Protein AF-A0A453HJF3-F1 (afdb_monomer_lite)

Radius of gyration: 16.99 Å; chains: 1; bounding box: 33×31×62 Å

Organis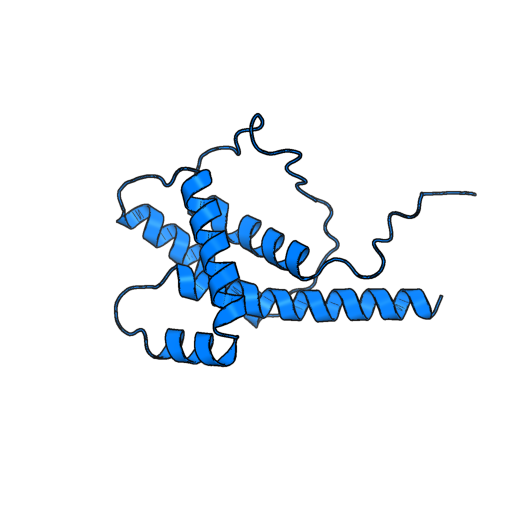m: Aegilops tauschii subsp. strangulata (NCBI:txid200361)

InterPro domains:
  IPR027417 P-loop containing nucleoside triphosphate hydrolase [G3DSA:3.40.50.300] (1-146)

Structure (mmCIF, N/CA/C/O backbone):
data_AF-A0A453HJF3-F1
#
_entry.id   AF-A0A453HJF3-F1
#
loop_
_atom_site.group_PDB
_atom_site.id
_atom_site.type_symbol
_atom_site.label_atom_id
_atom_site.label_alt_id
_atom_site.label_comp_id
_atom_site.label_asym_id
_atom_site.label_entity_id
_atom_site.label_seq_id
_atom_site.pdbx_PDB_ins_code
_atom_site.Cartn_x
_atom_site.Cartn_y
_atom_site.Cartn_z
_atom_site.occupancy
_atom_site.B_iso_or_equiv
_atom_site.auth_seq_id
_atom_site.auth_comp_id
_atom_site.auth_asym_id
_atom_site.auth_atom_id
_atom_site.pdbx_PDB_model_num
ATOM 1 N N . MET A 1 1 ? -4.638 3.582 -41.610 1.00 38.16 1 MET A N 1
ATOM 2 C CA . MET A 1 1 ? -5.407 3.414 -40.361 1.00 38.16 1 MET A CA 1
ATOM 3 C C . MET A 1 1 ? -4.679 4.177 -39.266 1.00 38.16 1 MET A C 1
ATOM 5 O O . MET A 1 1 ? -3.725 3.654 -38.715 1.00 38.16 1 MET A O 1
ATOM 9 N N . ALA A 1 2 ? -5.058 5.434 -39.032 1.00 49.56 2 ALA A N 1
ATOM 10 C CA . ALA A 1 2 ? -4.591 6.213 -37.886 1.00 49.56 2 ALA A CA 1
ATOM 11 C C . ALA A 1 2 ? -5.590 5.949 -36.754 1.00 49.56 2 ALA A C 1
ATOM 13 O O . ALA A 1 2 ? -6.660 6.551 -36.706 1.00 49.56 2 ALA A O 1
ATOM 14 N N . GLY A 1 3 ? -5.319 4.907 -35.971 1.00 40.31 3 GLY A N 1
ATOM 15 C CA . GLY A 1 3 ? -6.227 4.384 -34.961 1.00 40.31 3 GLY A CA 1
ATOM 16 C C . GLY A 1 3 ? -5.622 4.530 -33.575 1.00 40.31 3 GLY A C 1
ATOM 17 O O . GLY A 1 3 ? -4.642 3.861 -33.281 1.00 40.31 3 GLY A O 1
ATOM 18 N N . ARG A 1 4 ? -6.301 5.340 -32.758 1.00 43.28 4 ARG A N 1
ATOM 19 C CA . ARG A 1 4 ? -6.128 5.576 -31.317 1.00 43.28 4 ARG A CA 1
ATOM 20 C C . ARG A 1 4 ? -4.908 6.397 -30.911 1.00 43.28 4 ARG A C 1
ATOM 22 O O . ARG A 1 4 ? -3.767 6.074 -31.212 1.00 43.28 4 ARG A O 1
ATOM 29 N N . GLY A 1 5 ? -5.232 7.498 -30.240 1.00 43.25 5 GLY A N 1
ATOM 30 C CA . GLY A 1 5 ? -4.291 8.418 -29.646 1.00 43.25 5 GLY A CA 1
ATOM 31 C C . GLY A 1 5 ? -3.397 7.731 -28.626 1.00 43.25 5 GLY A C 1
ATOM 32 O O . GLY A 1 5 ? -3.703 6.682 -28.065 1.00 43.25 5 GLY A O 1
ATOM 33 N N . THR A 1 6 ? -2.261 8.370 -28.455 1.00 44.66 6 THR A N 1
ATOM 34 C CA . THR A 1 6 ? -1.194 8.153 -27.495 1.00 44.66 6 THR A CA 1
ATOM 35 C C . THR A 1 6 ? -1.699 8.250 -26.045 1.00 44.66 6 THR A C 1
ATOM 37 O O . THR A 1 6 ? -1.330 9.163 -25.322 1.00 44.66 6 THR A O 1
ATOM 40 N N . ASP A 1 7 ? -2.502 7.281 -25.598 1.00 43.81 7 ASP A N 1
ATOM 41 C CA . ASP A 1 7 ? -2.792 7.027 -24.171 1.00 43.81 7 ASP A CA 1
ATOM 42 C C . ASP A 1 7 ? -1.785 6.033 -23.562 1.00 43.81 7 ASP A C 1
ATOM 44 O O . ASP A 1 7 ? -2.041 5.384 -22.549 1.00 43.81 7 ASP A O 1
ATOM 48 N N . ILE A 1 8 ? -0.616 5.878 -24.188 1.00 49.81 8 ILE A N 1
ATOM 49 C CA . ILE A 1 8 ? 0.499 5.156 -23.582 1.00 49.81 8 ILE A CA 1
ATOM 50 C C . ILE A 1 8 ? 1.119 6.137 -22.589 1.00 49.81 8 ILE A C 1
ATOM 52 O O . ILE A 1 8 ? 1.971 6.948 -22.956 1.00 49.81 8 ILE A O 1
ATOM 56 N N . ILE A 1 9 ? 0.641 6.101 -21.342 1.00 53.28 9 ILE A N 1
ATOM 57 C CA . ILE A 1 9 ? 1.336 6.694 -20.199 1.00 53.28 9 ILE A CA 1
ATOM 58 C C . ILE A 1 9 ? 2.688 5.971 -20.125 1.00 53.28 9 ILE A C 1
ATOM 60 O O . ILE A 1 9 ? 2.815 4.914 -19.518 1.00 53.28 9 ILE A O 1
ATOM 64 N N . LEU A 1 10 ? 3.682 6.495 -20.839 1.00 44.94 10 LEU A N 1
ATOM 65 C CA . LEU A 1 10 ? 5.065 6.033 -20.828 1.00 44.94 10 LEU A CA 1
ATOM 66 C C . LEU A 1 10 ? 5.554 5.999 -19.373 1.00 44.94 10 LEU A C 1
ATOM 68 O O . LEU A 1 10 ? 5.868 7.044 -18.810 1.00 44.94 10 LEU A O 1
ATOM 72 N N . GLY A 1 11 ? 5.588 4.803 -18.776 1.00 54.19 11 GLY A N 1
ATOM 73 C CA . GLY A 1 11 ? 6.039 4.567 -17.404 1.00 54.19 11 GLY A CA 1
ATOM 74 C C . GLY A 1 11 ? 5.157 5.257 -16.366 1.00 54.19 11 GLY A C 1
ATOM 75 O O . GLY A 1 11 ? 5.562 6.274 -15.805 1.00 54.19 11 GLY A O 1
ATOM 76 N N . GLY A 1 12 ? 3.962 4.704 -16.120 1.00 68.00 12 GLY A N 1
ATOM 77 C CA . GLY A 1 12 ? 2.986 5.208 -15.146 1.00 68.00 12 GLY A CA 1
ATOM 78 C C . GLY A 1 12 ? 3.599 5.678 -13.826 1.00 68.00 12 GLY A C 1
ATOM 79 O O . GLY A 1 12 ? 4.646 5.202 -13.405 1.00 68.00 12 GLY A O 1
ATOM 80 N N . ASN A 1 13 ? 2.956 6.626 -13.143 1.00 84.62 13 ASN A N 1
ATOM 81 C CA . ASN A 1 13 ? 3.418 7.103 -11.839 1.00 84.62 13 ASN A CA 1
ATOM 82 C C . ASN A 1 13 ? 3.206 5.993 -10.785 1.00 84.62 13 ASN A C 1
ATOM 84 O O . ASN A 1 13 ? 2.072 5.828 -10.325 1.00 84.62 13 ASN A O 1
ATOM 88 N N . PRO A 1 14 ? 4.250 5.245 -10.363 1.00 88.44 14 PRO A N 1
ATOM 89 C CA . PRO A 1 14 ? 4.061 4.055 -9.535 1.00 88.44 14 PRO A CA 1
ATOM 90 C C . PRO A 1 14 ? 3.513 4.405 -8.149 1.00 88.44 14 PRO A C 1
ATOM 92 O O . PRO A 1 14 ? 2.779 3.617 -7.564 1.00 88.44 14 PRO A O 1
ATOM 95 N N . LYS A 1 15 ? 3.793 5.617 -7.649 1.00 91.31 15 LYS A N 1
ATOM 96 C CA . LYS A 1 15 ? 3.239 6.120 -6.384 1.00 91.31 15 LYS A CA 1
ATOM 97 C C . LYS A 1 15 ? 1.741 6.374 -6.483 1.00 91.31 15 LYS A C 1
ATOM 99 O O . LYS A 1 15 ? 1.007 6.029 -5.563 1.00 91.31 15 LYS A O 1
ATOM 104 N N . MET A 1 16 ? 1.292 6.963 -7.591 1.00 88.94 16 MET A N 1
ATOM 105 C CA . MET A 1 16 ? -0.134 7.189 -7.836 1.00 88.94 16 MET A CA 1
ATOM 106 C C . MET A 1 16 ? -0.877 5.859 -7.994 1.00 88.94 16 MET A C 1
ATOM 108 O O . MET A 1 16 ? -1.896 5.665 -7.342 1.00 88.94 16 MET A O 1
ATOM 112 N N . LEU A 1 17 ? -0.316 4.924 -8.767 1.00 87.56 17 LEU A N 1
ATOM 113 C CA . LEU A 1 17 ? -0.880 3.584 -8.962 1.00 87.56 17 LEU A CA 1
ATOM 114 C C . LEU A 1 17 ? -0.979 2.806 -7.646 1.00 87.56 17 LEU A C 1
ATOM 116 O O . LEU A 1 17 ? -2.029 2.261 -7.318 1.00 87.56 17 LEU A O 1
ATOM 120 N N . ALA A 1 18 ? 0.099 2.786 -6.860 1.00 92.00 18 ALA A N 1
ATOM 121 C CA . ALA A 1 18 ? 0.117 2.086 -5.583 1.00 92.00 18 ALA A CA 1
ATOM 122 C C . ALA A 1 18 ? -0.874 2.682 -4.581 1.00 92.00 18 ALA A C 1
ATOM 124 O O . ALA A 1 18 ? -1.533 1.941 -3.851 1.00 92.00 18 ALA A O 1
ATOM 125 N N . LYS A 1 19 ? -1.007 4.013 -4.564 1.00 92.88 19 LYS A N 1
ATOM 126 C CA . LYS A 1 19 ? -2.004 4.706 -3.750 1.00 92.88 19 LYS A CA 1
ATOM 127 C C . LYS A 1 19 ? -3.423 4.283 -4.139 1.00 92.88 19 LYS A C 1
ATOM 129 O O . LYS A 1 19 ? -4.168 3.882 -3.252 1.00 92.88 19 LYS A O 1
ATOM 134 N N . GLU A 1 20 ? -3.773 4.332 -5.424 1.00 88.88 20 GLU A N 1
ATOM 135 C CA . GLU A 1 20 ? -5.117 3.975 -5.910 1.00 88.88 20 GLU A CA 1
ATOM 136 C C . GLU A 1 20 ? -5.456 2.513 -5.584 1.00 88.88 20 GLU A C 1
ATOM 138 O O . GL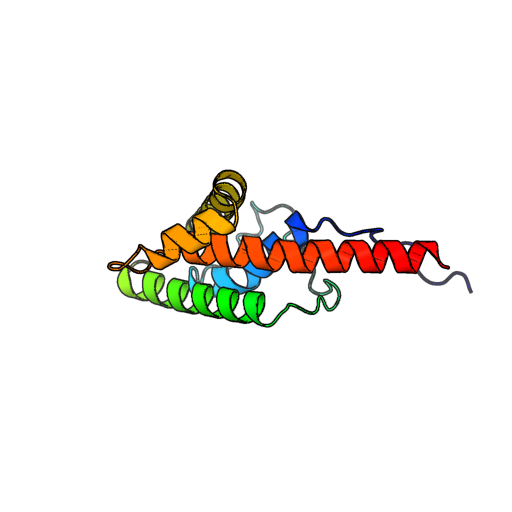U A 1 20 ? -6.506 2.233 -5.015 1.00 88.88 20 GLU A O 1
ATOM 143 N N . ILE A 1 21 ? -4.515 1.585 -5.807 1.00 91.75 21 ILE A N 1
ATOM 144 C CA . ILE A 1 21 ? -4.683 0.168 -5.447 1.00 91.75 21 ILE A CA 1
ATOM 145 C C . ILE A 1 21 ? -4.965 -0.001 -3.949 1.00 91.75 21 ILE A C 1
ATOM 147 O O . ILE A 1 21 ? -5.828 -0.793 -3.567 1.00 91.75 21 ILE A O 1
ATOM 151 N N . VAL A 1 22 ? -4.239 0.705 -3.081 1.00 94.12 22 VAL A N 1
ATOM 152 C CA . VAL A 1 22 ? -4.454 0.621 -1.629 1.00 94.12 22 VAL A CA 1
ATOM 153 C C . VAL A 1 22 ? -5.795 1.236 -1.235 1.00 94.12 22 VAL A C 1
ATOM 155 O O . VAL A 1 22 ? -6.527 0.623 -0.459 1.00 94.12 22 VAL A O 1
ATOM 158 N N . GLU A 1 23 ? -6.140 2.405 -1.776 1.00 92.06 23 GLU A N 1
ATOM 159 C CA . GLU A 1 23 ? -7.421 3.074 -1.527 1.00 92.06 23 GLU A CA 1
ATOM 160 C C . GLU A 1 23 ? -8.602 2.172 -1.928 1.00 92.06 23 GLU A C 1
ATOM 162 O O . GLU A 1 23 ? -9.468 1.907 -1.090 1.00 92.06 23 GLU A O 1
ATOM 167 N N . ASP A 1 24 ? -8.575 1.589 -3.129 1.00 89.75 24 ASP A N 1
ATOM 168 C CA . ASP A 1 24 ? -9.611 0.683 -3.646 1.00 89.75 24 ASP A CA 1
ATOM 169 C C . ASP A 1 24 ? -9.800 -0.580 -2.790 1.00 89.75 24 ASP A C 1
ATOM 171 O O . ASP A 1 24 ? -10.906 -1.112 -2.675 1.00 89.75 24 ASP A O 1
ATOM 175 N N . ASN A 1 25 ? -8.724 -1.081 -2.176 1.00 91.88 25 ASN A N 1
ATOM 176 C CA . ASN A 1 25 ? -8.758 -2.307 -1.376 1.00 91.88 25 ASN A CA 1
ATOM 177 C C . ASN A 1 25 ? -9.061 -2.066 0.109 1.00 91.88 25 ASN A C 1
ATOM 179 O O . ASN A 1 25 ? -9.394 -3.021 0.813 1.00 91.88 25 ASN A O 1
ATOM 183 N N . VAL A 1 26 ? -8.929 -0.835 0.609 1.00 92.06 26 VAL A N 1
ATOM 184 C CA . VAL A 1 26 ? -9.043 -0.528 2.045 1.00 92.06 26 VAL A CA 1
ATOM 185 C C . VAL A 1 26 ? -10.235 0.376 2.351 1.00 92.06 26 VAL A C 1
ATOM 187 O O . VAL A 1 26 ? -10.989 0.070 3.278 1.00 92.06 26 VAL A O 1
ATOM 190 N N . LEU A 1 27 ? -10.449 1.452 1.585 1.00 89.94 27 LEU A N 1
ATOM 191 C CA . LEU A 1 27 ? -11.504 2.439 1.862 1.00 89.94 27 LEU A CA 1
ATOM 192 C C . LEU A 1 27 ? -12.914 1.836 1.955 1.00 89.94 27 LEU A C 1
ATOM 194 O O . LEU A 1 27 ? -13.610 2.190 2.910 1.00 89.94 27 LEU A O 1
ATOM 198 N N . PRO A 1 28 ? -13.328 0.883 1.088 1.00 88.75 28 PRO A N 1
ATOM 199 C CA . PRO A 1 28 ? -14.66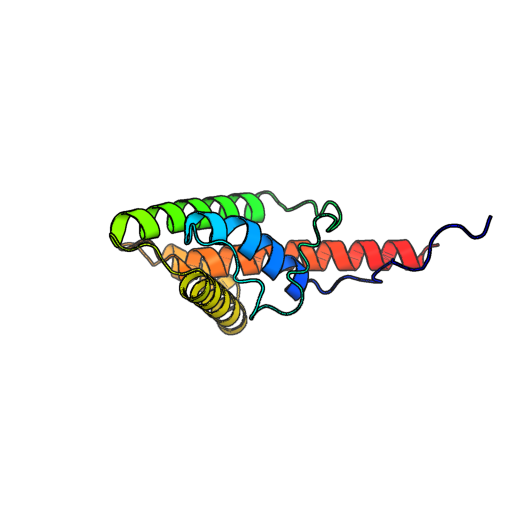5 0.281 1.171 1.00 88.75 28 PRO A CA 1
ATOM 200 C C . PRO A 1 28 ? -14.945 -0.463 2.482 1.00 88.75 28 PRO A C 1
ATOM 202 O O . PRO A 1 28 ? -16.085 -0.825 2.766 1.00 88.75 28 PRO A O 1
ATOM 205 N N . PHE A 1 29 ? -13.901 -0.754 3.262 1.00 88.31 29 PHE A N 1
ATOM 206 C CA . PHE A 1 29 ? -14.004 -1.420 4.555 1.00 88.31 29 PHE A CA 1
ATOM 207 C C . PHE A 1 29 ? -13.896 -0.465 5.745 1.00 88.31 29 PHE A C 1
ATOM 209 O O . PHE A 1 29 ? -14.140 -0.893 6.871 1.00 88.31 29 PHE A O 1
ATOM 216 N N . LEU A 1 30 ? -13.524 0.795 5.507 1.00 86.25 30 LEU A N 1
ATOM 217 C CA . LEU A 1 30 ? -13.458 1.843 6.523 1.00 86.25 30 LEU A CA 1
ATOM 218 C C . LEU A 1 30 ? -14.719 2.712 6.522 1.00 86.25 30 LEU A C 1
ATOM 220 O O . LEU A 1 30 ? -15.199 3.072 7.597 1.00 86.25 30 LEU A O 1
ATOM 224 N N . SER A 1 31 ? -15.263 3.012 5.340 1.00 81.69 31 SER A N 1
ATOM 225 C CA . SER A 1 31 ? -16.400 3.914 5.147 1.00 81.69 31 SER A CA 1
ATOM 226 C C . SER A 1 31 ? -17.436 3.325 4.182 1.00 81.69 31 SER A C 1
ATOM 228 O O . SER A 1 31 ? -17.080 2.668 3.204 1.00 81.69 31 SER A O 1
ATOM 230 N N . HIS A 1 32 ? -18.719 3.577 4.461 1.00 68.62 32 HIS A N 1
ATOM 231 C CA . HIS A 1 32 ? -19.849 3.264 3.578 1.00 68.62 32 HIS A CA 1
ATOM 232 C C . HIS A 1 32 ? -20.367 4.491 2.805 1.00 68.62 32 HIS A C 1
ATOM 234 O O . HIS A 1 32 ? -21.258 4.343 1.966 1.00 68.62 32 HIS A O 1
ATOM 240 N N . ASP A 1 33 ? -19.802 5.677 3.054 1.00 63.62 33 ASP A N 1
ATOM 241 C CA . ASP A 1 33 ? -20.188 6.907 2.367 1.00 63.62 33 ASP A CA 1
ATOM 242 C C . ASP A 1 33 ? -19.703 6.879 0.913 1.00 63.62 33 ASP A C 1
ATOM 244 O O . ASP A 1 33 ? -18.555 6.536 0.617 1.00 63.62 33 ASP A O 1
ATOM 248 N N . THR A 1 34 ? -20.574 7.272 -0.016 1.00 56.44 34 THR A N 1
ATOM 249 C CA . THR A 1 34 ? -20.161 7.539 -1.396 1.00 56.44 34 THR A CA 1
ATOM 250 C C . THR A 1 34 ? -19.266 8.781 -1.427 1.00 56.44 34 THR A C 1
ATOM 252 O O . THR A 1 34 ? -19.604 9.753 -0.748 1.00 56.44 34 THR A O 1
ATOM 255 N N . PRO A 1 35 ? -18.166 8.794 -2.208 1.00 57.44 35 PRO A N 1
ATOM 256 C CA . PRO A 1 35 ? -17.310 9.971 -2.329 1.00 57.44 35 PRO A CA 1
ATOM 257 C C . PRO A 1 35 ? -18.152 11.181 -2.745 1.00 57.44 35 PRO A C 1
ATOM 259 O O . PRO A 1 35 ? -18.887 11.119 -3.732 1.00 57.44 35 PRO A O 1
ATOM 262 N N . ASP A 1 36 ? -18.084 12.251 -1.955 1.00 52.81 36 ASP A N 1
ATOM 263 C CA . ASP A 1 36 ? -18.844 13.473 -2.197 1.00 52.81 36 ASP A CA 1
ATOM 264 C C . ASP A 1 36 ? -18.312 14.163 -3.462 1.00 52.81 36 ASP A C 1
ATOM 266 O O . ASP A 1 36 ? -17.204 14.704 -3.495 1.00 52.81 36 ASP A O 1
ATOM 270 N N . VAL A 1 37 ? -19.096 14.076 -4.537 1.00 54.88 37 VAL A N 1
ATOM 271 C CA . VAL A 1 37 ? -18.718 14.461 -5.907 1.00 54.88 37 VAL A CA 1
ATOM 272 C C . VAL A 1 37 ? -18.446 15.970 -6.026 1.00 54.88 37 VAL A C 1
ATOM 274 O O . VAL A 1 37 ? -17.814 16.404 -6.985 1.00 54.88 37 VAL A O 1
ATOM 277 N N . GLU A 1 38 ? -18.870 16.781 -5.051 1.00 44.31 38 GLU A N 1
ATOM 278 C CA . GLU A 1 38 ? -18.735 18.243 -5.097 1.00 44.31 38 GLU A CA 1
ATOM 279 C C . GLU A 1 38 ? -17.379 18.776 -4.594 1.00 44.31 38 GLU A C 1
ATOM 281 O O . GLU A 1 38 ? -17.016 19.907 -4.921 1.00 44.31 38 GLU A O 1
ATOM 286 N N . THR A 1 39 ? -16.593 17.985 -3.850 1.00 47.47 39 THR A N 1
ATOM 287 C CA . THR A 1 39 ? -15.272 18.408 -3.321 1.00 47.47 39 THR A CA 1
ATOM 288 C C . THR A 1 39 ? -14.083 17.674 -3.937 1.00 47.47 39 THR A C 1
ATOM 290 O O . THR A 1 39 ? -12.947 18.148 -3.848 1.00 47.47 39 THR A O 1
ATOM 293 N N . GLU A 1 40 ? -14.321 16.551 -4.609 1.00 45.78 40 GLU A N 1
ATOM 294 C CA . GLU A 1 40 ? -13.273 15.715 -5.186 1.00 45.78 40 GLU A CA 1
ATOM 295 C C . GLU A 1 40 ? -13.213 15.943 -6.698 1.00 45.78 40 GLU A C 1
ATOM 297 O O . GLU A 1 40 ? -13.896 15.275 -7.475 1.00 45.78 40 GLU A O 1
ATOM 302 N N . GLY A 1 41 ? -12.407 16.927 -7.113 1.00 42.75 41 GLY A N 1
ATOM 303 C CA . GLY A 1 41 ? -12.058 17.118 -8.519 1.00 42.75 41 GLY A CA 1
ATOM 304 C C . GLY A 1 41 ? -11.654 15.780 -9.128 1.00 42.75 41 GLY A C 1
ATOM 305 O O . GLY A 1 41 ? -10.740 15.153 -8.608 1.00 42.75 41 GLY A O 1
ATOM 306 N N . GLU A 1 42 ? -12.410 15.355 -10.148 1.00 39.12 42 GLU A N 1
ATOM 307 C CA . GLU A 1 42 ? -12.332 14.060 -10.832 1.00 39.12 42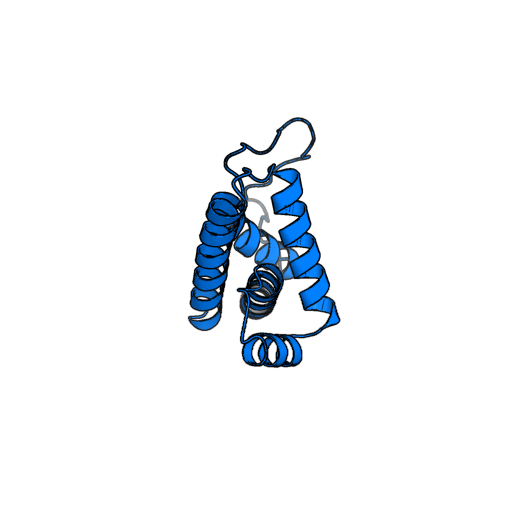 GLU A CA 1
ATOM 308 C C . GLU A 1 42 ? -11.797 12.939 -9.935 1.00 39.12 42 GLU A C 1
ATOM 310 O O . GLU A 1 42 ? -10.601 12.656 -9.891 1.00 39.12 42 GLU A O 1
ATOM 315 N N . SER A 1 43 ? -12.714 12.230 -9.273 1.00 43.41 43 SER A N 1
ATOM 316 C CA . SER A 1 43 ? -12.477 10.828 -8.953 1.00 43.41 43 SER A CA 1
ATOM 317 C C . SER A 1 43 ? -12.232 10.102 -10.274 1.00 43.41 43 SER A C 1
ATOM 319 O O . SER A 1 43 ? -13.130 9.541 -10.902 1.00 43.41 43 SER A O 1
ATOM 321 N N . THR A 1 44 ? -10.987 10.145 -10.737 1.00 42.78 44 THR A N 1
ATOM 322 C CA . THR A 1 44 ? -10.474 9.262 -11.758 1.00 42.78 44 THR A CA 1
ATOM 323 C C . THR A 1 44 ? -10.435 7.892 -11.109 1.00 42.78 44 THR A C 1
ATOM 325 O O . THR A 1 44 ? -9.386 7.399 -10.720 1.00 42.78 44 THR A O 1
ATOM 328 N N . SER A 1 45 ? -11.609 7.275 -10.952 1.00 44.38 45 SER A N 1
ATOM 329 C CA . SER A 1 45 ? -11.710 5.833 -10.996 1.00 44.38 45 SER A CA 1
ATOM 330 C C . SER A 1 45 ? -11.150 5.485 -12.361 1.00 44.38 45 SER A C 1
ATOM 332 O O . SER A 1 45 ? -11.862 5.477 -13.372 1.00 44.38 45 SER A O 1
ATOM 334 N N . HIS A 1 46 ? -9.838 5.273 -12.415 1.00 46.53 46 HIS A N 1
ATOM 335 C CA . HIS A 1 46 ? -9.185 4.696 -13.558 1.00 46.53 46 HIS A CA 1
ATOM 336 C C . HIS A 1 46 ? -9.579 3.220 -13.513 1.00 46.53 46 HIS A C 1
ATOM 338 O O . HIS A 1 46 ? -8.780 2.316 -13.313 1.00 46.53 46 HIS A O 1
ATOM 344 N N . LYS A 1 47 ? -10.863 2.944 -13.775 1.00 42.97 47 LYS A N 1
ATOM 345 C CA . LYS A 1 47 ? -11.471 1.612 -13.901 1.00 42.97 47 LYS A CA 1
ATOM 346 C C . LYS A 1 47 ? -10.874 0.806 -15.069 1.00 42.97 47 LYS A C 1
ATOM 348 O O . LYS A 1 47 ? -11.371 -0.260 -15.423 1.00 42.97 47 LYS A O 1
ATOM 353 N N . GLY A 1 48 ? -9.822 1.342 -15.683 1.00 43.16 48 GLY A N 1
ATOM 354 C CA . GLY A 1 48 ? -8.961 0.735 -16.674 1.00 43.16 48 GLY A CA 1
ATOM 355 C C . GLY A 1 48 ? -7.472 0.878 -16.348 1.00 43.16 48 GLY A C 1
ATOM 356 O O . GLY A 1 48 ? -6.695 0.849 -17.297 1.00 43.16 48 GLY A O 1
ATOM 357 N N . LEU A 1 49 ? -7.057 1.027 -15.076 1.00 50.09 49 LEU A N 1
ATOM 358 C CA . LEU A 1 49 ? -5.661 0.786 -14.709 1.00 50.09 49 LEU A CA 1
ATOM 359 C C . LEU A 1 49 ? -5.328 -0.631 -15.159 1.00 50.09 49 LEU A C 1
ATOM 361 O O . LEU A 1 49 ? -5.917 -1.622 -14.715 1.00 50.09 49 LEU A O 1
ATOM 365 N N . SER A 1 50 ? -4.454 -0.684 -16.152 1.00 47.09 50 SER A N 1
ATOM 366 C CA . SER A 1 50 ? -3.874 -1.881 -16.723 1.00 47.09 50 SER A CA 1
ATOM 367 C C . SER A 1 50 ? -3.572 -2.876 -15.613 1.00 47.09 50 SER A C 1
ATOM 369 O O . SER A 1 50 ? -2.923 -2.533 -14.644 1.00 47.09 50 SER A O 1
ATOM 371 N N . LYS A 1 51 ? -4.121 -4.085 -15.758 1.00 64.19 51 LYS A N 1
ATOM 372 C CA . LYS A 1 51 ? -3.707 -5.411 -15.262 1.00 64.19 51 LYS A CA 1
ATOM 373 C C . LYS A 1 51 ? -2.331 -5.507 -14.547 1.00 64.19 51 LYS A C 1
ATOM 375 O O . LYS A 1 51 ? -1.537 -6.374 -14.914 1.00 64.19 51 LYS A O 1
ATOM 380 N N . ILE A 1 52 ? -2.036 -4.692 -13.530 1.00 75.62 52 ILE A N 1
ATOM 381 C CA . ILE A 1 52 ? -0.802 -4.808 -12.752 1.00 75.62 52 ILE A CA 1
ATOM 382 C C . ILE A 1 52 ? -0.892 -6.141 -12.033 1.00 75.62 52 ILE A C 1
ATOM 384 O O . ILE A 1 52 ? -1.805 -6.395 -11.242 1.00 75.62 52 ILE A O 1
ATOM 388 N N . LYS A 1 53 ? 0.045 -7.031 -12.341 1.00 84.06 53 LYS A N 1
ATOM 389 C CA . LYS A 1 53 ? 0.119 -8.325 -11.684 1.00 84.06 53 LYS A CA 1
ATOM 390 C C . LYS A 1 53 ? 0.851 -8.147 -10.361 1.00 84.06 53 LYS A C 1
ATOM 392 O O . LYS A 1 53 ? 2.072 -8.230 -10.314 1.00 84.06 53 LYS A O 1
ATOM 397 N N . LEU A 1 54 ? 0.085 -7.917 -9.299 1.00 90.06 54 LEU A N 1
ATOM 398 C CA . LEU A 1 54 ? 0.625 -7.852 -7.945 1.00 90.06 54 LEU A CA 1
ATOM 399 C C . LEU A 1 54 ? 1.241 -9.192 -7.529 1.00 90.06 54 LEU A C 1
ATOM 401 O O . LEU A 1 54 ? 0.715 -10.270 -7.833 1.00 90.06 54 LEU A O 1
ATOM 405 N N . GLY A 1 55 ? 2.349 -9.113 -6.801 1.00 93.81 55 GLY A N 1
ATOM 406 C CA . GLY A 1 55 ? 2.989 -10.258 -6.181 1.00 93.81 55 GLY A CA 1
ATOM 407 C C . GLY A 1 55 ? 2.152 -10.832 -5.029 1.00 93.81 55 GLY A C 1
ATOM 408 O O . GLY A 1 55 ? 1.296 -10.150 -4.455 1.00 93.81 55 GLY A O 1
ATOM 409 N N . PRO A 1 56 ? 2.408 -12.092 -4.629 1.00 95.00 56 PRO A N 1
ATOM 410 C CA . PRO A 1 56 ? 1.674 -12.738 -3.540 1.00 95.00 56 PRO A CA 1
ATOM 411 C C . PRO A 1 56 ? 1.813 -11.993 -2.204 1.00 95.00 56 PRO A C 1
ATOM 413 O O . PRO A 1 56 ? 0.853 -11.942 -1.440 1.00 95.00 56 PRO A O 1
ATOM 416 N N . SER A 1 57 ? 2.970 -11.378 -1.934 1.00 94.19 57 SER A N 1
ATOM 417 C CA . SER A 1 57 ? 3.196 -10.582 -0.720 1.00 94.19 57 SER A CA 1
ATOM 418 C C . SER A 1 57 ? 2.292 -9.351 -0.668 1.00 94.19 57 SER A C 1
ATOM 420 O O . SER A 1 57 ? 1.634 -9.125 0.345 1.00 94.19 57 SER A O 1
ATOM 422 N N . SER A 1 58 ? 2.205 -8.597 -1.766 1.00 95.00 58 SER A N 1
ATOM 423 C CA . SER A 1 58 ? 1.347 -7.414 -1.885 1.00 95.00 58 SER A CA 1
ATOM 424 C C . SER A 1 58 ? -0.127 -7.784 -1.730 1.00 95.00 58 SER A C 1
ATOM 426 O O . SER A 1 58 ? -0.843 -7.161 -0.951 1.00 95.00 58 SER A O 1
ATOM 428 N N . LEU A 1 59 ? -0.568 -8.867 -2.380 1.00 95.12 59 LEU A N 1
ATOM 429 C CA . LEU A 1 59 ? -1.931 -9.391 -2.233 1.00 95.12 59 LEU A CA 1
ATOM 430 C C . LEU A 1 59 ? -2.245 -9.799 -0.785 1.00 95.12 59 LEU A C 1
ATOM 432 O O . LEU A 1 59 ? -3.305 -9.459 -0.261 1.00 95.12 59 LEU A O 1
ATOM 436 N N . ALA A 1 60 ? -1.325 -10.502 -0.120 1.00 94.25 60 ALA A N 1
ATOM 437 C CA . ALA A 1 60 ? -1.501 -10.925 1.266 1.00 94.25 60 ALA A CA 1
ATOM 438 C C . ALA A 1 60 ? -1.568 -9.731 2.232 1.00 94.25 60 ALA A C 1
ATOM 440 O O . ALA A 1 60 ? -2.381 -9.727 3.158 1.00 94.25 60 ALA A O 1
ATOM 441 N N . LEU A 1 61 ? -0.742 -8.706 2.013 1.00 94.31 61 LEU A N 1
ATOM 442 C CA . LEU A 1 61 ? -0.715 -7.504 2.843 1.00 94.31 61 LEU A CA 1
ATOM 443 C C . LEU A 1 61 ? -1.932 -6.605 2.609 1.00 94.31 61 LEU A C 1
ATOM 445 O O . LEU A 1 61 ? -2.492 -6.108 3.584 1.00 94.31 61 LEU A O 1
ATOM 449 N N . LEU A 1 62 ? -2.406 -6.471 1.367 1.00 95.00 62 LEU A N 1
ATOM 450 C CA . LEU A 1 62 ? -3.681 -5.813 1.059 1.00 95.00 62 LEU A CA 1
ATOM 451 C C . LEU A 1 62 ? -4.848 -6.525 1.748 1.00 95.00 62 LEU A C 1
ATOM 453 O O . LEU A 1 62 ? -5.659 -5.884 2.414 1.00 95.00 62 LEU A O 1
ATOM 457 N N . ALA A 1 63 ? -4.901 -7.858 1.669 1.00 93.69 63 ALA A N 1
ATOM 458 C CA . ALA A 1 63 ? -5.921 -8.641 2.362 1.00 93.69 63 ALA A CA 1
ATOM 459 C C . ALA A 1 63 ? -5.847 -8.454 3.887 1.00 93.69 63 ALA A C 1
ATOM 461 O O . ALA A 1 63 ? -6.880 -8.290 4.540 1.00 93.69 63 ALA A O 1
ATOM 462 N N . LYS A 1 64 ? -4.635 -8.425 4.459 1.00 92.44 64 LYS A N 1
ATOM 463 C CA . LYS A 1 64 ? -4.424 -8.126 5.881 1.00 92.44 64 LYS A CA 1
ATOM 464 C C . LYS A 1 64 ? -4.957 -6.734 6.227 1.00 92.44 64 LYS A C 1
ATOM 466 O O . LYS A 1 64 ? -5.757 -6.625 7.149 1.00 92.44 64 LYS A O 1
ATOM 471 N N . ALA A 1 65 ? -4.583 -5.696 5.481 1.00 93.44 65 ALA A N 1
ATOM 472 C CA . ALA A 1 65 ? -5.056 -4.328 5.700 1.00 93.44 65 ALA A CA 1
ATOM 473 C C . ALA A 1 65 ? -6.589 -4.223 5.603 1.00 93.44 65 ALA A C 1
ATOM 475 O O . ALA A 1 65 ? -7.219 -3.627 6.473 1.00 93.44 65 ALA A O 1
ATOM 476 N N . ALA A 1 66 ? -7.207 -4.886 4.623 1.00 92.25 66 ALA A N 1
ATOM 477 C CA . ALA A 1 66 ? -8.659 -4.938 4.466 1.00 92.25 66 ALA A CA 1
ATOM 478 C C . ALA A 1 66 ? -9.370 -5.608 5.656 1.00 92.25 66 ALA A C 1
ATOM 480 O O . ALA A 1 66 ? -10.401 -5.129 6.127 1.00 92.25 66 ALA A O 1
ATOM 481 N N . ILE A 1 67 ? -8.832 -6.718 6.175 1.00 90.62 67 ILE A N 1
ATOM 482 C CA . ILE A 1 67 ? -9.381 -7.386 7.368 1.00 90.62 67 ILE A CA 1
ATOM 483 C C . ILE A 1 67 ? -9.282 -6.468 8.593 1.00 90.62 67 ILE A C 1
ATOM 485 O O . ILE A 1 67 ? -10.230 -6.373 9.371 1.00 90.62 67 ILE A O 1
ATOM 489 N N . MET A 1 68 ? -8.159 -5.768 8.740 1.00 89.75 68 MET A N 1
ATOM 490 C CA . MET A 1 68 ? -7.918 -4.833 9.841 1.00 89.75 68 MET A CA 1
ATOM 491 C C . MET A 1 68 ? -8.871 -3.640 9.768 1.00 89.75 68 MET A C 1
ATOM 493 O O . MET A 1 68 ? -9.463 -3.272 10.778 1.00 89.75 68 MET A O 1
ATOM 497 N N . ALA A 1 69 ? -9.094 -3.101 8.569 1.00 89.88 69 ALA A N 1
ATOM 498 C CA . ALA A 1 69 ? -10.062 -2.039 8.320 1.00 89.88 69 ALA A CA 1
ATOM 499 C C . ALA A 1 69 ? -11.477 -2.452 8.748 1.00 89.88 69 ALA A C 1
ATOM 501 O O . ALA A 1 69 ? -12.114 -1.751 9.533 1.00 89.88 69 ALA A O 1
ATOM 502 N N . LYS A 1 70 ? -11.920 -3.654 8.342 1.00 87.44 70 LYS A N 1
ATOM 503 C CA . LYS A 1 70 ? -13.211 -4.221 8.776 1.00 87.44 70 LYS A CA 1
ATOM 504 C C . LYS A 1 70 ? -13.316 -4.347 10.294 1.00 87.44 70 LYS A C 1
ATOM 506 O O . LYS A 1 70 ? -14.407 -4.202 10.842 1.00 87.44 70 LYS A O 1
ATOM 511 N N . TYR A 1 71 ? -12.219 -4.694 10.966 1.00 85.38 71 TYR A N 1
ATOM 512 C CA . TYR A 1 71 ? -12.204 -4.840 12.418 1.00 85.38 71 TYR A CA 1
ATOM 513 C C . TYR A 1 71 ? -12.319 -3.485 13.118 1.00 85.38 71 TYR A C 1
ATOM 515 O O . TYR A 1 71 ? -13.201 -3.331 13.958 1.00 85.38 71 TYR A O 1
ATOM 523 N N . VAL A 1 72 ? -11.494 -2.505 12.728 1.00 83.12 72 VAL A N 1
ATOM 524 C CA . VAL A 1 72 ? -11.516 -1.141 13.285 1.00 83.12 72 VAL A CA 1
ATOM 525 C C . VAL A 1 72 ? -12.899 -0.513 13.138 1.00 83.12 72 VAL A C 1
ATOM 527 O O . VAL A 1 72 ? -13.455 -0.015 14.117 1.00 83.12 72 VAL A O 1
ATOM 530 N N . HIS A 1 73 ? -13.500 -0.640 11.953 1.00 78.00 73 HIS A N 1
ATOM 531 C CA . HIS A 1 73 ? -14.856 -0.169 11.689 1.00 78.00 73 HIS A CA 1
ATOM 532 C C . HIS A 1 73 ? -15.889 -0.789 12.651 1.00 78.00 73 HIS A C 1
ATOM 534 O O . HIS A 1 73 ? -16.719 -0.086 13.221 1.00 78.00 73 HIS A O 1
ATOM 540 N N . LYS A 1 74 ? -15.810 -2.105 12.903 1.00 75.94 74 LYS A N 1
ATOM 541 C CA . LYS A 1 74 ? -16.710 -2.789 13.849 1.00 75.94 74 LYS A CA 1
ATOM 542 C C . LYS A 1 74 ? -16.449 -2.425 15.310 1.00 75.94 74 LYS A C 1
ATOM 544 O O . LYS A 1 74 ? -17.394 -2.394 16.093 1.00 75.94 74 LYS A O 1
ATOM 549 N N . SER A 1 75 ? -15.192 -2.208 15.698 1.00 72.88 75 SER A N 1
ATOM 550 C CA . SER A 1 75 ? -14.818 -1.958 17.093 1.00 72.88 75 SER A CA 1
ATOM 551 C C . SER A 1 75 ? -15.081 -0.527 17.553 1.00 72.88 75 SER A C 1
ATOM 553 O O . SER A 1 75 ? -15.360 -0.324 18.729 1.00 72.88 75 SER A O 1
ATOM 555 N N . GLU A 1 76 ? -15.003 0.463 16.658 1.00 67.38 76 GLU A N 1
ATOM 556 C CA . GLU A 1 76 ? -15.155 1.875 17.037 1.00 67.38 76 GLU A CA 1
ATOM 557 C C . GLU A 1 76 ? -16.618 2.325 17.186 1.00 67.38 76 GLU A C 1
ATOM 559 O O . GLU A 1 76 ? -16.860 3.455 17.606 1.00 67.38 76 GLU A O 1
ATOM 564 N N . SER A 1 77 ? -17.611 1.463 16.913 1.00 61.28 77 SER A N 1
ATOM 565 C CA . SER A 1 77 ? -19.058 1.769 17.011 1.00 61.28 77 SER A CA 1
ATOM 566 C C . SER A 1 77 ? -19.507 3.031 16.251 1.00 61.28 77 SER A C 1
ATOM 568 O O . SER A 1 77 ? -20.611 3.528 16.461 1.00 61.28 77 SER A O 1
ATOM 570 N N . ASN A 1 78 ? -18.650 3.540 15.364 1.00 61.16 78 ASN A N 1
ATOM 571 C CA . ASN A 1 78 ? -18.791 4.808 14.675 1.00 61.16 78 ASN A CA 1
ATOM 572 C C . ASN A 1 78 ? -18.294 4.614 13.239 1.00 61.16 78 ASN A C 1
ATOM 574 O O . ASN A 1 78 ? -17.124 4.284 13.027 1.00 61.16 78 ASN A O 1
ATOM 578 N N . GLU A 1 79 ? -19.184 4.776 12.263 1.00 72.12 79 GLU A N 1
ATOM 579 C CA . GLU A 1 79 ? -18.815 4.708 10.850 1.00 72.12 79 GLU A CA 1
ATOM 580 C C . GLU A 1 79 ? -17.834 5.850 10.557 1.00 72.12 79 GLU A C 1
ATOM 582 O O . GLU A 1 79 ? -18.097 7.015 10.865 1.00 72.12 79 GLU A O 1
ATOM 587 N N . TRP A 1 80 ? -16.651 5.530 10.026 1.00 85.06 80 TRP A N 1
ATOM 588 C CA . TRP A 1 80 ? -15.735 6.580 9.600 1.00 85.06 80 TRP A CA 1
ATOM 589 C C . TRP A 1 80 ? -16.347 7.295 8.400 1.00 85.06 80 TRP A C 1
ATOM 591 O O . TRP A 1 80 ? -16.728 6.653 7.417 1.00 85.06 80 TRP A O 1
ATOM 601 N N . SER A 1 81 ? -16.370 8.628 8.451 1.00 86.62 81 SER A N 1
ATOM 602 C CA . SER A 1 81 ? -16.648 9.411 7.251 1.00 86.62 81 SER A CA 1
ATOM 603 C C . SER A 1 81 ? -15.614 9.087 6.176 1.00 86.62 81 SER A C 1
ATOM 605 O O . SER A 1 81 ? -14.455 8.773 6.486 1.00 86.62 81 SER A O 1
ATOM 607 N N . PHE A 1 82 ? -16.009 9.201 4.908 1.00 85.50 82 PHE A N 1
ATOM 608 C CA . PHE A 1 82 ? -15.094 8.974 3.785 1.00 85.50 82 PHE A CA 1
ATOM 609 C C . PHE A 1 82 ? -13.796 9.787 3.927 1.00 85.50 82 PHE A C 1
ATOM 611 O O . PHE A 1 82 ? -12.699 9.257 3.755 1.00 85.50 82 PHE A O 1
ATOM 618 N N . GLN A 1 83 ? -13.908 11.051 4.352 1.00 87.12 83 GLN A N 1
ATOM 619 C CA . GLN A 1 83 ? -12.757 11.931 4.569 1.00 87.12 83 GLN A CA 1
ATOM 620 C C . GLN A 1 83 ? -11.836 11.435 5.691 1.00 87.12 83 GLN A C 1
ATOM 622 O O . GLN A 1 83 ? -10.623 11.406 5.503 1.00 87.12 83 GLN A O 1
ATOM 627 N N . LYS A 1 84 ? -12.378 10.959 6.825 1.00 88.44 84 LYS A N 1
ATOM 628 C CA . LYS A 1 84 ? -11.557 10.371 7.900 1.00 88.44 84 LYS A CA 1
ATOM 629 C C . LYS A 1 84 ? -10.801 9.136 7.401 1.00 88.44 84 LYS A C 1
ATOM 631 O O . LYS A 1 84 ? -9.612 8.993 7.677 1.00 88.44 84 LYS A O 1
ATOM 636 N N . ALA A 1 85 ? -11.474 8.262 6.651 1.00 90.31 85 ALA A N 1
ATOM 637 C CA . ALA A 1 85 ? -10.858 7.067 6.081 1.00 90.31 85 ALA A CA 1
ATOM 638 C C . ALA A 1 85 ? -9.742 7.406 5.086 1.00 90.31 85 ALA A C 1
ATOM 640 O O . ALA A 1 85 ? -8.647 6.849 5.175 1.00 90.31 85 ALA A O 1
ATOM 641 N N . LYS A 1 86 ? -9.991 8.363 4.190 1.00 91.56 86 LYS A N 1
ATOM 642 C CA . LYS A 1 86 ? -9.009 8.837 3.213 1.00 91.56 86 LYS A CA 1
ATOM 643 C C . LYS A 1 86 ? -7.796 9.485 3.881 1.00 91.56 86 LYS A C 1
ATOM 645 O O . LYS A 1 86 ? -6.666 9.159 3.520 1.00 91.56 86 LYS A O 1
ATOM 650 N N . SER A 1 87 ? -8.004 10.328 4.895 1.00 92.38 87 SER A N 1
ATOM 651 C CA . SER A 1 87 ? -6.916 10.909 5.692 1.00 92.38 87 SER A CA 1
ATOM 652 C C . SER A 1 87 ? -6.069 9.834 6.374 1.00 92.38 87 SER A C 1
ATOM 654 O O . SER A 1 87 ? -4.850 9.864 6.248 1.00 92.38 87 SER A O 1
ATOM 656 N N . ALA A 1 88 ? -6.688 8.830 7.002 1.00 92.12 88 ALA A N 1
ATOM 657 C CA . ALA A 1 88 ? -5.956 7.746 7.661 1.00 92.12 88 ALA A CA 1
ATOM 658 C C . ALA A 1 88 ? -5.107 6.913 6.680 1.00 92.12 88 ALA A C 1
ATOM 660 O O . ALA A 1 88 ? -3.968 6.547 6.988 1.00 92.12 88 ALA A O 1
ATOM 661 N N . VAL A 1 89 ? -5.631 6.629 5.481 1.00 93.75 89 VAL A N 1
ATOM 662 C CA . VAL A 1 89 ? -4.858 5.967 4.416 1.00 93.75 89 VAL A CA 1
ATOM 663 C C . VAL A 1 89 ? -3.685 6.849 3.981 1.00 93.75 89 VAL A C 1
ATOM 665 O O . VAL A 1 89 ? -2.561 6.356 3.889 1.00 93.75 89 VAL A O 1
ATOM 668 N N . MET A 1 90 ? -3.906 8.150 3.781 1.00 93.81 90 MET A N 1
ATOM 669 C CA . MET A 1 90 ? -2.855 9.091 3.383 1.00 93.81 90 MET A CA 1
ATOM 670 C C . MET A 1 90 ? -1.732 9.190 4.422 1.00 93.81 90 MET A C 1
ATOM 672 O O . MET A 1 90 ? -0.559 9.091 4.068 1.00 93.81 90 MET A O 1
ATOM 676 N N . GLU A 1 91 ? -2.080 9.322 5.702 1.00 94.06 91 GLU A N 1
ATOM 677 C CA . GLU A 1 91 ? -1.118 9.361 6.810 1.00 94.06 91 GLU A CA 1
ATOM 678 C C . GLU A 1 91 ? -0.295 8.067 6.881 1.00 94.06 91 GLU A C 1
ATOM 680 O O . GLU A 1 91 ? 0.915 8.095 7.110 1.00 94.06 91 GLU A O 1
ATOM 685 N N . SER A 1 92 ? -0.926 6.921 6.613 1.00 94.31 92 SER A N 1
ATOM 686 C CA . SER A 1 92 ? -0.240 5.625 6.548 1.00 94.31 92 SER A CA 1
ATOM 687 C C . SER A 1 92 ? 0.741 5.552 5.371 1.00 94.31 92 SER A C 1
ATOM 689 O O . SER A 1 92 ? 1.848 5.026 5.504 1.00 94.31 92 SER A O 1
ATOM 691 N N . ILE A 1 93 ? 0.369 6.111 4.217 1.00 94.44 93 ILE A N 1
ATOM 692 C CA . ILE A 1 93 ? 1.245 6.209 3.043 1.00 94.44 93 ILE A CA 1
ATOM 693 C C . ILE A 1 93 ? 2.428 7.138 3.335 1.00 94.44 93 ILE A C 1
ATOM 695 O O . ILE A 1 93 ? 3.573 6.788 3.046 1.00 94.44 93 ILE A O 1
ATOM 699 N N . GLU A 1 94 ? 2.199 8.298 3.945 1.00 93.38 94 GLU A N 1
ATOM 700 C CA . GLU A 1 94 ? 3.271 9.216 4.337 1.00 93.38 94 GLU A CA 1
ATOM 701 C C . GLU A 1 94 ? 4.234 8.563 5.339 1.00 93.38 94 GLU A C 1
ATOM 703 O O . GLU A 1 94 ? 5.455 8.593 5.154 1.00 93.38 94 GLU A O 1
ATOM 708 N N . MET A 1 95 ? 3.691 7.866 6.338 1.00 90.50 95 MET A N 1
ATOM 709 C CA . MET A 1 95 ? 4.468 7.075 7.290 1.00 90.50 95 MET A CA 1
ATOM 710 C C . MET A 1 95 ? 5.334 6.026 6.585 1.00 90.50 95 MET A C 1
ATOM 712 O O . MET A 1 95 ? 6.509 5.861 6.919 1.00 90.50 95 MET A O 1
ATOM 716 N N . SER A 1 96 ? 4.797 5.354 5.566 1.00 90.94 96 SER A N 1
ATOM 717 C CA . SER A 1 96 ? 5.556 4.344 4.829 1.00 90.94 96 SER A CA 1
ATOM 718 C C . SER A 1 96 ? 6.797 4.923 4.134 1.00 90.94 96 SER A C 1
ATOM 720 O O . SER A 1 96 ? 7.865 4.304 4.139 1.00 90.94 96 SER A O 1
ATOM 722 N N . ASN A 1 97 ? 6.678 6.146 3.605 1.00 87.62 97 ASN A N 1
ATOM 723 C CA . ASN A 1 97 ? 7.752 6.844 2.903 1.00 87.62 97 ASN A CA 1
ATOM 724 C C . ASN A 1 97 ? 8.848 7.347 3.856 1.00 87.62 97 ASN A C 1
ATOM 726 O O . ASN A 1 97 ? 9.986 7.526 3.428 1.00 87.62 97 ASN A O 1
ATOM 730 N N . THR A 1 98 ? 8.526 7.580 5.132 1.00 89.12 98 THR A N 1
ATOM 731 C CA . THR A 1 98 ? 9.487 8.078 6.133 1.00 89.12 98 THR A CA 1
ATOM 732 C C . THR A 1 98 ? 10.224 6.953 6.860 1.00 89.12 98 THR A C 1
ATOM 734 O O . THR A 1 98 ? 11.424 7.069 7.110 1.00 89.12 98 THR A O 1
ATOM 737 N N . ILE A 1 99 ? 9.529 5.861 7.192 1.00 85.56 99 ILE A N 1
ATOM 738 C CA . ILE A 1 99 ? 10.085 4.744 7.971 1.00 85.56 99 ILE A CA 1
ATOM 739 C C . ILE A 1 99 ? 10.854 3.760 7.074 1.00 85.56 99 ILE A C 1
ATOM 741 O O . ILE A 1 99 ? 11.889 3.236 7.487 1.00 85.56 99 ILE A O 1
ATOM 745 N N . GLY A 1 100 ? 10.398 3.548 5.835 1.00 82.75 100 GLY A N 1
ATOM 746 C CA . GLY A 1 100 ? 10.961 2.552 4.922 1.00 82.75 100 GLY A CA 1
ATOM 747 C C . GLY A 1 100 ? 10.513 1.118 5.243 1.00 82.75 100 GLY A C 1
ATOM 748 O O . GLY A 1 100 ? 10.120 0.797 6.363 1.00 82.75 100 GLY A O 1
ATOM 749 N N . LEU A 1 101 ? 10.558 0.236 4.237 1.00 85.44 101 LEU A N 1
ATOM 750 C CA . LEU A 1 101 ? 9.943 -1.098 4.308 1.00 85.44 101 LEU A CA 1
ATOM 751 C C . LEU A 1 101 ? 10.508 -1.988 5.427 1.00 85.44 101 LEU A C 1
ATOM 753 O O . LEU A 1 101 ? 9.739 -2.646 6.119 1.00 85.44 101 LEU A O 1
ATOM 757 N N . GLU A 1 102 ? 11.829 -2.026 5.592 1.00 86.25 102 GLU A N 1
ATOM 758 C CA . GLU A 1 102 ? 12.504 -2.916 6.552 1.00 86.25 102 GLU A CA 1
ATOM 759 C C . GLU A 1 102 ? 12.092 -2.585 7.992 1.00 86.25 102 GLU A C 1
ATOM 761 O O . GLU A 1 102 ? 11.619 -3.449 8.726 1.00 86.25 102 GLU A O 1
ATOM 766 N N . LYS A 1 103 ? 12.131 -1.300 8.352 1.00 86.38 103 LYS A N 1
ATOM 767 C CA . LYS A 1 103 ? 11.713 -0.825 9.676 1.00 86.38 103 LYS A CA 1
ATOM 768 C C . LYS A 1 103 ? 10.207 -0.967 9.914 1.00 86.38 103 LYS A C 1
ATOM 770 O O . LYS A 1 103 ? 9.789 -1.200 11.044 1.00 86.38 103 LYS A O 1
ATOM 775 N N . LEU A 1 104 ? 9.374 -0.846 8.873 1.00 86.88 104 LEU A N 1
ATOM 776 C CA . LEU A 1 104 ? 7.937 -1.140 8.983 1.00 86.88 104 LEU A CA 1
ATOM 777 C C . LEU A 1 104 ? 7.695 -2.619 9.295 1.00 86.88 104 LEU A C 1
ATOM 779 O O . LEU A 1 104 ? 6.820 -2.937 10.096 1.00 86.88 104 LEU A O 1
ATOM 783 N N . GLN A 1 105 ? 8.461 -3.524 8.680 1.00 85.56 105 GLN A N 1
ATOM 784 C CA . GLN A 1 105 ? 8.365 -4.957 8.962 1.00 85.56 105 GLN A CA 1
ATOM 785 C C . GLN A 1 105 ? 8.790 -5.279 10.397 1.00 85.56 105 GLN A C 1
ATOM 787 O O . GLN A 1 105 ? 8.090 -6.039 11.063 1.00 85.56 105 GLN A O 1
ATOM 792 N N . GLU A 1 106 ? 9.873 -4.666 10.882 1.00 86.12 106 GLU A N 1
ATOM 793 C CA . GLU A 1 106 ? 10.313 -4.772 12.280 1.00 86.12 106 GLU A CA 1
ATOM 794 C C . GLU A 1 106 ? 9.223 -4.283 13.239 1.00 86.12 106 GLU A C 1
ATOM 796 O O . GLU A 1 106 ? 8.793 -5.033 14.113 1.00 86.12 106 GLU A O 1
ATOM 801 N N . ARG A 1 107 ? 8.674 -3.081 13.009 1.00 82.12 107 ARG A N 1
ATOM 802 C CA . ARG A 1 107 ? 7.588 -2.531 13.832 1.00 82.12 107 ARG A CA 1
ATOM 803 C C . ARG A 1 107 ? 6.375 -3.463 13.866 1.00 82.12 107 ARG A C 1
ATOM 805 O O . ARG A 1 107 ? 5.842 -3.736 14.934 1.00 82.12 107 ARG A O 1
ATOM 812 N N . VAL A 1 108 ? 5.942 -3.984 12.717 1.00 79.31 108 VAL A N 1
ATOM 813 C CA . VAL A 1 108 ? 4.799 -4.913 12.650 1.00 79.31 108 VAL A CA 1
ATOM 814 C C . VAL A 1 108 ? 5.088 -6.237 13.366 1.00 79.31 108 VAL A C 1
ATOM 816 O O . VAL A 1 108 ? 4.152 -6.856 13.870 1.00 79.31 108 VAL A O 1
ATOM 819 N N . ALA A 1 109 ? 6.344 -6.685 13.413 1.00 80.00 109 ALA A N 1
ATOM 820 C CA . ALA A 1 109 ? 6.742 -7.887 14.144 1.00 80.00 109 ALA A CA 1
ATOM 821 C C . ALA A 1 109 ? 6.801 -7.667 15.667 1.00 80.00 109 ALA A C 1
ATOM 823 O O . ALA A 1 109 ? 6.555 -8.605 16.425 1.00 80.00 109 ALA A O 1
ATOM 824 N N . GLU A 1 110 ? 7.105 -6.445 16.110 1.00 74.38 110 GLU A N 1
ATOM 825 C CA . GLU A 1 110 ? 7.174 -6.061 17.525 1.00 74.38 110 GLU A CA 1
ATOM 826 C C . GLU A 1 110 ? 5.805 -5.744 18.144 1.00 74.38 110 GLU A C 1
ATOM 828 O O . GLU A 1 110 ? 5.635 -5.875 19.358 1.00 74.38 110 GLU A O 1
ATOM 833 N N . VAL A 1 111 ? 4.815 -5.343 17.338 1.00 67.25 111 VAL A N 1
ATOM 834 C CA . VAL A 1 111 ? 3.461 -5.052 17.830 1.00 67.25 111 VAL A CA 1
ATOM 835 C C . VAL A 1 111 ? 2.752 -6.353 18.224 1.00 67.25 111 VAL A C 1
ATOM 837 O O . VAL A 1 111 ? 2.221 -7.085 17.388 1.00 67.25 111 VAL A O 1
ATOM 840 N N . THR A 1 112 ? 2.742 -6.637 19.527 1.00 57.69 112 THR A N 1
ATOM 841 C CA . THR A 1 112 ? 2.125 -7.824 20.143 1.00 57.69 112 THR A CA 1
ATOM 842 C C . THR A 1 112 ? 0.709 -7.583 20.663 1.00 57.69 112 THR A C 1
ATOM 844 O O . THR A 1 112 ? -0.064 -8.534 20.778 1.00 57.69 112 THR A O 1
ATOM 847 N N . GLU A 1 113 ? 0.329 -6.331 20.925 1.00 53.94 113 GLU A N 1
ATOM 848 C CA . GLU A 1 113 ? -1.004 -5.960 21.399 1.00 53.94 113 GLU A CA 1
ATOM 849 C C . GLU A 1 113 ? -1.540 -4.755 20.620 1.00 53.94 113 GLU A C 1
ATOM 851 O O . GLU A 1 113 ? -0.866 -3.742 20.465 1.00 53.94 113 GLU A O 1
ATOM 856 N N . MET A 1 114 ? -2.788 -4.887 20.163 1.00 61.78 114 MET A N 1
ATOM 857 C CA . MET A 1 114 ? -3.543 -3.943 19.334 1.00 61.78 114 MET A CA 1
ATOM 858 C C . MET A 1 114 ? -3.111 -3.894 17.861 1.00 61.78 114 MET A C 1
ATOM 860 O O . MET A 1 114 ? -2.041 -3.440 17.491 1.00 61.78 114 MET A O 1
ATOM 864 N N . TYR A 1 115 ? -4.014 -4.374 17.011 1.00 61.00 115 TYR A N 1
ATOM 865 C CA . TYR A 1 115 ? -3.912 -4.440 15.558 1.00 61.00 115 TYR A CA 1
ATOM 866 C C . TYR A 1 115 ? -3.706 -3.043 14.924 1.00 61.00 115 TYR A C 1
ATOM 868 O O . TYR A 1 115 ? -4.683 -2.303 14.788 1.00 61.00 115 TYR A O 1
ATOM 876 N N . PRO A 1 116 ? -2.489 -2.661 14.483 1.00 81.62 116 PRO A N 1
ATOM 877 C CA . PRO A 1 116 ? -2.237 -1.309 14.001 1.00 81.62 116 PRO A CA 1
ATOM 878 C C . PRO A 1 116 ? -2.654 -1.193 12.532 1.00 81.62 116 PRO A C 1
ATOM 880 O O . PRO A 1 116 ? -1.922 -1.581 11.618 1.00 81.62 116 PRO A O 1
ATOM 883 N N . LEU A 1 117 ? -3.860 -0.675 12.292 1.00 88.56 117 LEU A N 1
ATOM 884 C CA . LEU A 1 117 ? -4.387 -0.452 10.943 1.00 88.56 117 LEU A CA 1
ATOM 885 C C . LEU A 1 117 ? -3.416 0.371 10.083 1.00 88.56 117 LEU A C 1
ATOM 887 O O . LEU A 1 117 ? -3.141 -0.017 8.950 1.00 88.56 117 LEU A O 1
ATOM 891 N N . CYS A 1 118 ? -2.855 1.452 10.633 1.00 90.75 118 CYS A N 1
ATOM 892 C CA . CYS A 1 118 ? -1.957 2.330 9.887 1.00 90.75 118 CYS A CA 1
ATOM 893 C C . CYS A 1 118 ? -0.663 1.624 9.460 1.00 90.75 118 CYS A C 1
ATOM 895 O O . CYS A 1 118 ? -0.256 1.751 8.309 1.00 90.75 118 CYS A O 1
ATOM 897 N N . ASP A 1 119 ? -0.051 0.811 10.329 1.00 90.62 119 ASP A N 1
ATOM 898 C CA . ASP A 1 119 ? 1.148 0.047 9.956 1.00 90.62 119 ASP A CA 1
ATOM 899 C C . ASP A 1 119 ? 0.818 -1.034 8.908 1.00 90.62 119 ASP A C 1
ATOM 901 O O . ASP A 1 119 ? 1.613 -1.291 8.002 1.00 90.62 119 ASP A O 1
ATOM 905 N N . ALA A 1 120 ? -0.372 -1.647 8.982 1.00 92.25 120 ALA A N 1
ATOM 906 C CA . ALA A 1 120 ? -0.824 -2.610 7.979 1.00 92.25 120 ALA A CA 1
ATOM 907 C C . ALA A 1 120 ? -1.029 -1.955 6.601 1.00 92.25 120 ALA A C 1
ATOM 909 O O . ALA A 1 120 ? -0.592 -2.517 5.595 1.00 92.25 120 ALA A O 1
ATOM 910 N N . ILE A 1 121 ? -1.644 -0.767 6.553 1.00 95.06 121 ILE A N 1
ATOM 911 C CA . ILE A 1 121 ? -1.809 0.020 5.321 1.00 95.06 121 ILE A CA 1
ATOM 912 C C . ILE A 1 121 ? -0.442 0.468 4.790 1.00 95.06 121 ILE A C 1
ATOM 914 O O . ILE A 1 121 ? -0.165 0.293 3.605 1.00 95.06 121 ILE A O 1
ATOM 918 N N . ALA A 1 122 ? 0.432 0.987 5.657 1.00 95.06 122 ALA A N 1
ATOM 919 C CA . ALA A 1 122 ? 1.772 1.438 5.289 1.00 95.06 122 ALA A CA 1
ATOM 920 C C . ALA A 1 122 ? 2.604 0.308 4.662 1.00 95.06 122 ALA A C 1
ATOM 922 O O . ALA A 1 122 ? 3.253 0.499 3.633 1.00 95.06 122 ALA A O 1
ATOM 923 N N . LEU A 1 123 ? 2.552 -0.892 5.249 1.00 93.56 123 LEU A N 1
ATOM 924 C CA . LEU A 1 123 ? 3.266 -2.065 4.751 1.00 93.56 123 LEU A CA 1
ATOM 925 C C . LEU A 1 123 ? 2.680 -2.584 3.425 1.00 93.56 123 LEU A C 1
ATOM 927 O O . LEU A 1 123 ? 3.433 -2.967 2.523 1.00 93.56 123 LEU A O 1
ATOM 931 N N . ALA A 1 124 ? 1.352 -2.570 3.282 1.00 95.19 124 ALA A N 1
ATOM 932 C CA . ALA A 1 124 ? 0.687 -2.908 2.025 1.00 95.19 124 ALA A CA 1
ATOM 933 C C . ALA A 1 124 ? 1.077 -1.926 0.910 1.00 95.19 124 ALA A C 1
ATOM 935 O O . ALA A 1 124 ? 1.516 -2.359 -0.151 1.00 95.19 124 ALA A O 1
ATOM 936 N N . TYR A 1 125 ? 1.027 -0.617 1.167 1.00 96.38 125 TYR A N 1
ATOM 937 C CA . TYR A 1 125 ? 1.460 0.394 0.201 1.00 96.38 125 TYR A CA 1
ATOM 938 C C . TYR A 1 125 ? 2.925 0.217 -0.201 1.00 96.38 125 TYR A C 1
ATOM 940 O O . TYR A 1 125 ? 3.228 0.185 -1.389 1.00 96.38 125 TYR A O 1
ATOM 948 N N . ALA A 1 126 ? 3.838 0.048 0.759 1.00 95.25 126 ALA A N 1
ATOM 949 C CA . ALA A 1 126 ? 5.265 -0.069 0.460 1.00 95.25 126 ALA A CA 1
ATOM 950 C C . ALA A 1 126 ? 5.602 -1.302 -0.399 1.00 95.25 126 ALA A C 1
ATOM 952 O O . ALA A 1 126 ? 6.554 -1.275 -1.178 1.00 95.25 126 ALA A O 1
ATOM 953 N N . THR A 1 127 ? 4.837 -2.389 -0.265 1.00 94.81 127 THR A N 1
ATOM 954 C CA . THR A 1 127 ? 5.013 -3.597 -1.088 1.00 94.81 127 THR A CA 1
ATOM 955 C C . THR A 1 127 ? 4.355 -3.470 -2.457 1.00 94.81 127 THR A C 1
ATOM 957 O O . THR A 1 127 ? 5.007 -3.764 -3.457 1.00 94.81 127 THR A O 1
ATOM 960 N N . VAL A 1 128 ? 3.134 -2.932 -2.527 1.00 94.81 128 VAL A N 1
ATOM 961 C CA . VAL A 1 128 ? 2.459 -2.614 -3.796 1.00 94.81 128 VAL A CA 1
ATOM 962 C C . VAL A 1 128 ? 3.276 -1.621 -4.623 1.00 94.81 128 VAL A C 1
ATOM 964 O O . VAL A 1 128 ? 3.407 -1.802 -5.828 1.00 94.81 128 VAL A O 1
ATOM 967 N N . LEU A 1 129 ? 3.884 -0.612 -3.991 1.00 94.38 129 LEU A N 1
ATOM 968 C CA . LEU A 1 129 ? 4.735 0.365 -4.669 1.00 94.38 129 LEU A CA 1
ATOM 969 C C . LEU A 1 129 ? 5.887 -0.307 -5.415 1.00 94.38 129 LEU A C 1
ATOM 971 O O . LEU A 1 129 ? 6.140 0.052 -6.559 1.00 94.38 129 LEU A O 1
ATOM 975 N N . LYS A 1 1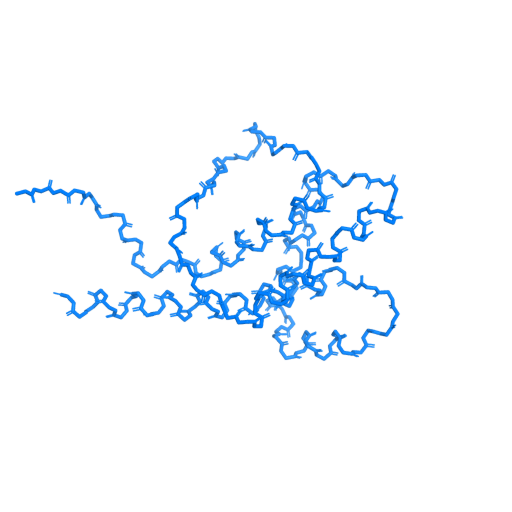30 ? 6.531 -1.316 -4.819 1.00 93.75 130 LYS A N 1
ATOM 976 C CA . LYS A 1 130 ? 7.595 -2.072 -5.493 1.00 93.75 130 LYS A CA 1
ATOM 977 C C . LYS A 1 130 ? 7.079 -2.813 -6.722 1.00 93.75 130 LYS A C 1
ATOM 979 O O . LYS A 1 130 ? 7.734 -2.792 -7.759 1.00 93.75 130 LYS A O 1
ATOM 984 N N . ASP A 1 131 ? 5.906 -3.437 -6.626 1.00 92.81 131 ASP A N 1
ATOM 985 C CA . ASP A 1 131 ? 5.292 -4.113 -7.773 1.00 92.81 131 ASP A CA 1
ATOM 986 C C . ASP A 1 131 ? 4.936 -3.109 -8.883 1.00 92.81 131 ASP A C 1
ATOM 988 O O . ASP A 1 131 ? 5.174 -3.379 -10.060 1.00 92.81 131 ASP A O 1
ATOM 992 N N . CYS A 1 132 ? 4.422 -1.929 -8.520 1.00 90.94 132 CYS A N 1
ATOM 993 C CA . CYS A 1 132 ? 4.148 -0.846 -9.464 1.00 90.94 132 CYS A CA 1
ATOM 994 C C . CYS A 1 132 ? 5.430 -0.293 -10.102 1.00 90.94 132 CYS A C 1
ATOM 996 O O . CYS A 1 132 ? 5.446 -0.049 -11.302 1.00 90.94 132 CYS A O 1
ATOM 998 N N . GLU A 1 133 ? 6.511 -0.111 -9.340 1.00 91.38 133 GLU A N 1
ATOM 999 C CA . GLU A 1 133 ? 7.810 0.337 -9.860 1.00 91.38 133 GLU A CA 1
ATOM 1000 C C . GLU A 1 133 ? 8.380 -0.650 -10.883 1.00 91.38 133 GLU A C 1
ATOM 1002 O O . GLU A 1 133 ? 8.818 -0.226 -11.953 1.00 91.38 133 GLU A O 1
ATOM 1007 N N . ILE A 1 134 ? 8.327 -1.954 -10.587 1.00 90.56 134 ILE A N 1
ATOM 1008 C CA . ILE A 1 134 ? 8.756 -3.016 -11.510 1.00 90.56 134 ILE A CA 1
ATOM 1009 C C . ILE A 1 134 ? 7.897 -2.991 -12.775 1.00 90.56 134 ILE A C 1
ATOM 1011 O O . ILE A 1 134 ? 8.428 -2.953 -13.880 1.00 90.56 134 ILE A O 1
ATOM 1015 N N . HIS A 1 135 ? 6.574 -2.946 -12.620 1.00 87.94 135 HIS A N 1
ATOM 1016 C CA . HIS A 1 135 ? 5.654 -2.921 -13.750 1.00 87.94 135 HIS A CA 1
ATOM 1017 C C . HIS A 1 135 ? 5.886 -1.711 -14.666 1.00 87.94 135 HIS A C 1
ATOM 1019 O O . HIS A 1 135 ? 6.043 -1.877 -15.874 1.00 87.94 135 HIS A O 1
ATOM 1025 N N . CYS A 1 136 ? 5.980 -0.505 -14.099 1.00 84.81 136 CYS A N 1
ATOM 1026 C CA . CYS A 1 136 ? 6.233 0.713 -14.868 1.00 84.81 136 CYS A CA 1
ATOM 1027 C C . CYS A 1 136 ? 7.608 0.697 -15.550 1.00 84.81 136 CYS A C 1
ATOM 1029 O O . CYS A 1 136 ? 7.764 1.256 -16.639 1.00 84.81 136 CYS A O 1
ATOM 1031 N N . PHE A 1 137 ? 8.610 0.075 -14.921 1.00 85.81 137 PHE A N 1
ATOM 1032 C CA . PHE A 1 137 ? 9.928 -0.113 -15.519 1.00 85.81 137 PHE A CA 1
ATOM 1033 C C . PHE A 1 137 ? 9.868 -1.055 -16.729 1.00 85.81 137 PHE A C 1
ATOM 1035 O O . PHE A 1 137 ? 10.403 -0.709 -17.784 1.00 85.81 137 PHE A O 1
ATOM 1042 N N . ASP A 1 138 ? 9.190 -2.196 -16.594 1.00 84.00 138 ASP A N 1
ATOM 1043 C CA . ASP A 1 138 ? 9.059 -3.204 -17.648 1.00 84.00 138 ASP A CA 1
ATOM 1044 C C . ASP A 1 138 ? 8.268 -2.669 -18.851 1.00 84.00 138 ASP A C 1
ATOM 1046 O O . ASP A 1 138 ? 8.734 -2.781 -19.986 1.00 84.00 138 ASP A O 1
ATOM 1050 N N . GLU A 1 139 ? 7.135 -1.995 -18.617 1.00 80.88 139 GLU A N 1
ATOM 1051 C CA . GLU A 1 139 ? 6.370 -1.329 -19.683 1.00 80.88 139 GLU A CA 1
ATOM 1052 C C . GLU A 1 139 ? 7.226 -0.277 -20.407 1.00 80.88 139 GLU A C 1
ATOM 1054 O O . GLU A 1 139 ? 7.247 -0.198 -21.637 1.00 80.88 139 GLU A O 1
ATOM 1059 N N . GLY A 1 140 ? 7.993 0.516 -19.651 1.00 78.25 140 GLY A N 1
ATOM 1060 C CA . GLY A 1 140 ? 8.905 1.506 -20.218 1.00 78.25 140 GLY A CA 1
ATOM 1061 C C . GLY A 1 140 ? 10.059 0.893 -21.020 1.00 78.25 140 GLY A C 1
ATOM 1062 O O . GLY A 1 140 ? 10.564 1.532 -21.946 1.00 78.25 140 GLY A O 1
ATOM 1063 N N . ALA A 1 141 ? 10.498 -0.321 -20.680 1.00 77.88 141 ALA A N 1
ATOM 1064 C CA . ALA A 1 141 ? 11.518 -1.052 -21.423 1.00 77.88 141 ALA A CA 1
ATOM 1065 C C . ALA A 1 141 ? 10.958 -1.653 -22.721 1.00 77.88 141 ALA A C 1
ATOM 1067 O O . ALA A 1 141 ? 11.604 -1.527 -23.759 1.00 77.88 141 ALA A O 1
ATOM 1068 N N . GLU A 1 142 ? 9.757 -2.2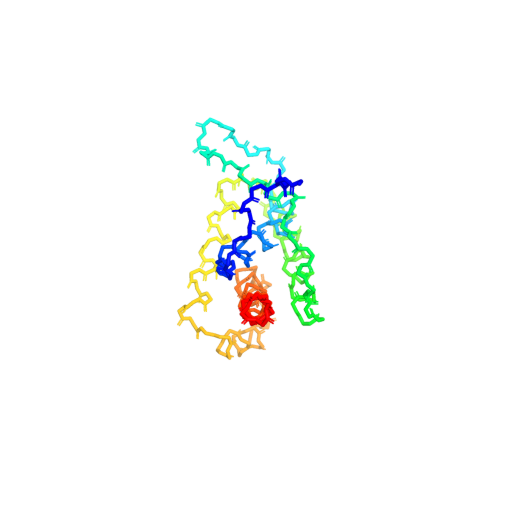35 -22.684 1.00 76.00 142 GLU A N 1
ATOM 1069 C CA . GLU A 1 142 ? 9.081 -2.816 -23.853 1.00 76.00 142 GLU A CA 1
ATOM 1070 C C . GLU A 1 142 ? 8.763 -1.759 -24.920 1.00 76.00 142 GLU A C 1
ATOM 1072 O O . GLU A 1 142 ? 8.949 -1.993 -26.109 1.00 76.00 142 GLU A O 1
ATOM 1077 N N . VAL A 1 143 ? 8.373 -0.546 -24.517 1.00 69.56 143 VAL A N 1
ATOM 1078 C CA . VAL A 1 143 ? 8.135 0.546 -25.477 1.00 69.56 143 VAL A CA 1
ATOM 1079 C C . VAL A 1 143 ? 9.428 1.018 -26.152 1.00 69.56 143 VAL A C 1
ATOM 1081 O O . VAL A 1 143 ? 9.400 1.429 -27.307 1.00 69.56 143 VAL A O 1
ATOM 1084 N N . LYS A 1 144 ? 10.577 0.953 -25.467 1.00 70.94 144 LYS A N 1
ATOM 1085 C CA . LYS A 1 144 ? 11.875 1.351 -26.045 1.00 70.94 144 LYS A CA 1
ATOM 1086 C C . LYS A 1 144 ? 12.406 0.362 -27.083 1.00 70.94 144 LYS A C 1
ATOM 1088 O O . LYS A 1 144 ? 13.355 0.702 -27.787 1.00 70.94 144 LYS A O 1
ATOM 1093 N N . THR A 1 145 ? 11.866 -0.854 -27.136 1.00 69.81 145 THR A N 1
ATOM 1094 C CA . THR A 1 145 ? 12.291 -1.899 -28.077 1.00 69.81 145 THR A CA 1
ATOM 1095 C C . THR A 1 145 ? 11.397 -2.003 -29.319 1.00 69.81 145 THR A C 1
ATOM 1097 O O . THR A 1 145 ? 11.686 -2.836 -30.182 1.00 69.81 145 THR A O 1
ATOM 1100 N N . LEU A 1 146 ? 10.362 -1.157 -29.426 1.00 62.53 146 LEU A N 1
ATOM 1101 C CA . LEU A 1 146 ? 9.474 -0.989 -30.587 1.00 62.53 146 LEU A CA 1
ATOM 1102 C C . LEU A 1 146 ? 9.976 0.106 -31.541 1.00 62.53 146 LEU A C 1
ATOM 1104 O O . LEU A 1 146 ? 9.798 -0.081 -32.767 1.00 62.53 146 LEU A O 1
#

Sequence (146 aa):
MAGRGTDIILGGNPKMLAKEIVEDNVLPFLSHDTPDVETEGESTSHKGLSKIKLGPSSLALLAKAAIMAKYVHKSESNEWSFQKAKSAVMESIEMSNTIGLEKLQERVAEVTEMYPLCDAIALAYATVLKDCEIHCFDEGAEVKTL

Secondary structure (DSSP, 8-state):
---------TT--HHHHHHHHHHHHHHHHH--SPP-TTTSTT----TT-------HHHHHHHHHHHHHHHHHHHHSSSPPPHHHHHHHHHHHHHHHHHH-HHHHHHHHHH--SS--HHHHHHHHHHHHHHHHHHHHHHHHHHHHT-

pLDDT: mean 77.91, std 17.82, range [38.16, 96.38]

Foldseek 3Di:
DPDDDDPPPQQDDLLVVLLVVLCVLALVLQAPDDPDPPPDDDPCPVVPPPPLPADPQLVVLSVLLNVLSNVCCVVVVDRDDSVNSSVLLVVLCVVLVVCDQVSLVVVCVPCPDDDDSSSSSSNSSRRSSVSSNVVSVVSNVVVVVD